Protein AF-A0A9D7KLQ2-F1 (afdb_monomer)

Sequence (145 aa):
MKTNSKYYTTTNGWVTIYLKAGEGTLLKIEPTVQAGGYLVENESVSYQVNVKSDLKLTSGKTLSITNGADMKFLNSSKLDVSSANLNIFTINSGPVKLDFISRNWTAGNGIVAGGANVSINNAIISNGSRFRMESGFVEYIKHNY

Secondary structure (DSSP, 8-state):
--TT------SS--------TT---PPP----TTT-EEE-S-EEE-S-EEE-S-EEEPTT-EEEE-TT-EEEE-TT-EEE-TTSEEEE--SSSPPEEEE-SS--TTTT-EEEETT-EEEE-SEEEES-SEEEESS----------

Radius of gyratio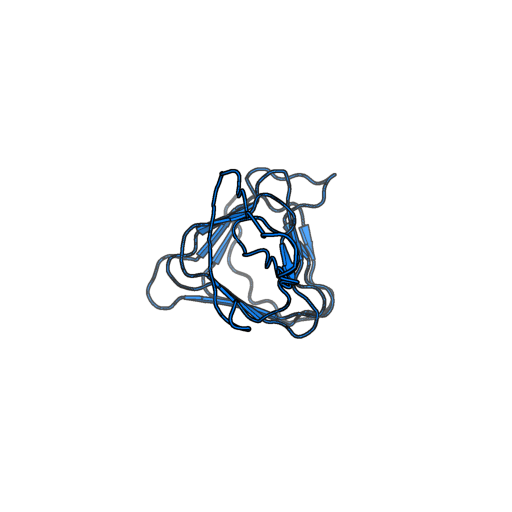n: 17.21 Å; Cα contacts (8 Å, |Δi|>4): 328; chains: 1; bounding box: 50×30×48 Å

Mean predicted aligned error: 10.8 Å

pLDDT: mean 77.72, std 18.39, range [34.12, 95.5]

Nearest PDB structures (foldseek):
  7d6c-assembly2_5  TM=1.412E-01  e=2.527E+00  Synechococcus elongatus PCC 7942 = FACHB-805

Foldseek 3Di:
DDPPDDDDDDLDDDDDDDDDPPDDDDDDDDDDQQAADEDAAAEEAQAEHEHAAAHAYDAAHEYEYEHHYAYEDPPLYADEQENYEYHYDYDPHAAHEAHPPAADLPSQHYYHYENYHYHHDRHHYYHGNDDDYPDDDDDDDDDDD

Solvent-accessible surface area (backbone atoms only — not comparable to full-atom values): 8447 Å² total; per-residue (Å²): 134,71,88,96,64,91,85,81,88,79,93,89,70,90,82,85,82,88,74,63,91,91,60,92,71,90,82,85,85,77,61,48,72,60,53,12,45,63,35,85,56,69,46,78,41,51,47,72,34,53,21,59,33,46,31,30,38,36,68,78,25,38,44,37,40,30,61,64,20,39,37,36,24,35,89,47,19,32,44,35,30,40,41,9,31,41,39,32,49,52,78,101,58,74,59,33,36,44,32,20,83,50,63,34,70,90,73,51,10,24,44,38,27,45,68,18,54,64,46,73,40,60,60,47,79,38,41,47,52,32,83,51,70,77,49,80,80,76,82,84,76,79,88,83,131

Structure (mmCIF, N/CA/C/O backbone):
data_AF-A0A9D7KLQ2-F1
#
_entry.id   AF-A0A9D7KLQ2-F1
#
loop_
_atom_site.group_PDB
_atom_site.id
_atom_site.type_symbol
_atom_site.label_atom_id
_atom_site.label_alt_id
_atom_site.label_comp_id
_atom_site.label_asym_id
_atom_site.label_entity_id
_atom_site.label_seq_id
_atom_site.pdbx_PDB_ins_code
_atom_site.Cartn_x
_atom_site.Cartn_y
_atom_site.Cartn_z
_atom_site.occupancy
_atom_site.B_iso_or_equiv
_atom_site.auth_seq_id
_atom_site.auth_comp_id
_atom_site.auth_asym_id
_atom_site.auth_atom_id
_atom_site.pdbx_PDB_model_num
ATOM 1 N N . MET A 1 1 ? -27.767 6.229 16.682 1.00 52.94 1 MET A N 1
ATOM 2 C CA . MET A 1 1 ? -26.775 6.483 15.605 1.00 52.94 1 MET A CA 1
ATOM 3 C C . MET A 1 1 ? -27.382 6.032 14.277 1.00 52.94 1 MET A C 1
ATOM 5 O O . MET A 1 1 ? -27.994 4.973 14.270 1.00 52.94 1 MET A O 1
ATOM 9 N N . LYS A 1 2 ? -27.312 6.816 13.189 1.00 46.81 2 LYS A N 1
ATOM 10 C CA . LYS A 1 2 ? -27.829 6.365 11.879 1.00 46.81 2 LYS A CA 1
ATOM 11 C C . LYS A 1 2 ? -26.803 5.418 11.248 1.00 46.81 2 LYS A C 1
ATOM 13 O O . LYS A 1 2 ? -25.614 5.728 11.241 1.00 46.81 2 LYS A O 1
ATOM 18 N N . THR A 1 3 ? -27.253 4.275 10.740 1.00 46.44 3 THR A N 1
ATOM 19 C CA . THR A 1 3 ? -26.446 3.387 9.893 1.00 46.44 3 THR A CA 1
ATOM 20 C C . THR A 1 3 ? -25.958 4.149 8.654 1.00 46.44 3 THR A C 1
ATOM 22 O O . THR A 1 3 ? -26.695 4.978 8.124 1.00 46.44 3 THR A O 1
ATOM 25 N N . ASN A 1 4 ? -24.728 3.872 8.205 1.00 48.25 4 ASN A N 1
ATOM 26 C CA . ASN A 1 4 ? -24.046 4.501 7.055 1.00 48.25 4 ASN A CA 1
ATOM 27 C C . ASN A 1 4 ? -23.571 5.957 7.233 1.00 48.25 4 ASN A C 1
ATOM 29 O O . ASN A 1 4 ? -23.344 6.655 6.248 1.00 48.25 4 ASN A O 1
ATOM 33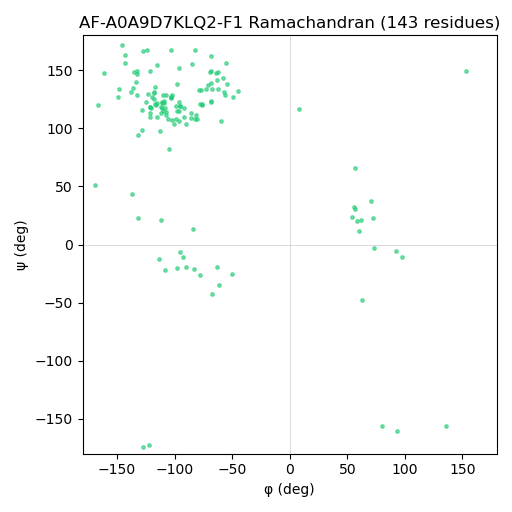 N N . SER A 1 5 ? -23.368 6.417 8.468 1.00 50.16 5 SER A N 1
ATOM 34 C CA . SER A 1 5 ? -22.782 7.737 8.737 1.00 50.16 5 SER A CA 1
ATOM 35 C C . SER A 1 5 ? -21.345 7.606 9.256 1.00 50.16 5 SER A C 1
ATOM 37 O O . SER A 1 5 ? -21.090 6.872 10.210 1.00 50.16 5 SER A O 1
ATOM 39 N N . LYS A 1 6 ? -20.398 8.333 8.648 1.00 51.25 6 LYS A N 1
ATOM 40 C CA . LYS A 1 6 ? -19.005 8.425 9.117 1.00 51.25 6 LYS A CA 1
ATOM 41 C C . LYS A 1 6 ? -18.923 9.450 10.248 1.00 51.25 6 LYS A C 1
ATOM 43 O O . LYS A 1 6 ? -19.101 10.639 10.011 1.00 51.25 6 LYS A O 1
ATOM 48 N N . TYR A 1 7 ? -18.667 8.994 11.473 1.00 54.22 7 TYR A N 1
ATOM 49 C CA . TYR A 1 7 ? -18.713 9.862 12.658 1.00 54.22 7 TYR A CA 1
ATOM 50 C C . TYR A 1 7 ? -17.352 10.391 13.108 1.00 54.22 7 TYR A C 1
ATOM 52 O O . TYR A 1 7 ? -17.306 11.381 13.834 1.00 54.22 7 TYR A O 1
ATOM 60 N N . TYR A 1 8 ? -16.250 9.746 12.716 1.00 57.84 8 TYR A N 1
ATOM 61 C CA . TYR A 1 8 ? -14.943 10.101 13.255 1.00 57.84 8 TYR A CA 1
ATOM 62 C C . TYR A 1 8 ? -13.775 9.590 12.395 1.00 57.84 8 TYR A C 1
ATOM 64 O O . TYR A 1 8 ? -13.865 8.524 11.790 1.00 57.84 8 TYR A O 1
ATOM 72 N N . THR A 1 9 ? -12.669 10.342 12.366 1.00 55.03 9 THR A N 1
ATOM 73 C CA . THR A 1 9 ? -11.385 9.932 11.766 1.00 55.03 9 THR A CA 1
ATOM 74 C C . THR A 1 9 ? -10.254 10.372 12.704 1.00 55.03 9 THR A C 1
ATOM 76 O O . THR A 1 9 ? -10.249 11.526 13.125 1.00 55.03 9 THR A O 1
ATOM 79 N N . THR A 1 10 ? -9.300 9.493 13.034 1.00 55.69 10 THR A N 1
ATOM 80 C CA . THR A 1 10 ? -8.087 9.845 13.805 1.00 55.69 10 THR A CA 1
ATOM 81 C C . THR A 1 10 ? -6.842 9.271 13.159 1.00 55.69 10 THR A C 1
ATOM 83 O O . THR A 1 10 ? -6.875 8.189 12.580 1.00 55.69 10 THR A O 1
ATOM 86 N N . THR A 1 11 ? -5.739 10.003 13.275 1.00 47.91 11 THR A N 1
ATOM 87 C CA . THR A 1 11 ? -4.434 9.648 12.715 1.00 47.91 11 THR A CA 1
ATOM 88 C C . THR A 1 11 ? -3.410 9.230 13.772 1.00 47.91 11 THR A C 1
ATOM 90 O O . THR A 1 11 ? -2.468 8.525 13.410 1.00 47.91 11 THR A O 1
ATOM 93 N N . ASN A 1 12 ? -3.586 9.629 15.045 1.00 47.00 12 ASN A N 1
ATOM 94 C CA . ASN A 1 12 ? -2.711 9.329 16.199 1.00 47.00 12 ASN A CA 1
ATOM 95 C C . ASN A 1 12 ? -3.372 9.739 17.547 1.00 47.00 12 ASN A C 1
ATOM 97 O O . ASN A 1 12 ? -2.787 10.475 18.339 1.00 47.00 12 ASN A O 1
ATOM 101 N N . GLY A 1 13 ? -4.609 9.317 17.816 1.00 51.97 13 GLY A N 1
ATOM 102 C CA . GLY A 1 13 ? -5.332 9.725 19.029 1.00 51.97 13 GLY A CA 1
ATOM 103 C C . GLY A 1 13 ? -6.200 8.624 19.625 1.00 51.97 13 GLY A C 1
ATOM 104 O O . GLY A 1 13 ? -6.623 7.710 18.920 1.00 51.97 13 GLY A O 1
ATOM 105 N N . TRP A 1 14 ? -6.476 8.737 20.924 1.00 51.66 14 TRP A N 1
ATOM 106 C CA . TRP A 1 14 ? -7.438 7.885 21.616 1.00 51.66 14 TRP A CA 1
ATOM 107 C C . TRP A 1 14 ? -8.858 8.338 21.294 1.00 51.66 14 TRP A C 1
ATOM 109 O O . TRP A 1 14 ? -9.174 9.527 21.349 1.00 51.66 14 TRP A O 1
ATOM 119 N N . VAL A 1 15 ? -9.711 7.376 20.959 1.00 61.47 15 VAL A N 1
ATOM 120 C CA . VAL A 1 15 ? -11.133 7.599 20.711 1.00 61.47 15 VAL A CA 1
ATOM 121 C C . VAL A 1 15 ? -11.906 7.056 21.892 1.00 61.47 15 VAL A C 1
ATOM 123 O O . VAL A 1 15 ? -12.012 5.844 22.060 1.00 61.47 15 VAL A O 1
ATOM 126 N N . THR A 1 16 ? -12.454 7.954 22.704 1.00 61.31 16 THR A N 1
ATOM 127 C CA . THR A 1 16 ? -13.366 7.579 23.784 1.00 61.31 16 THR A CA 1
ATOM 128 C C . THR A 1 16 ? -14.794 7.745 23.286 1.00 61.31 16 THR A C 1
ATOM 130 O O . THR A 1 16 ? -15.279 8.865 23.134 1.00 61.31 16 THR A O 1
ATOM 133 N N . ILE A 1 17 ? -15.470 6.629 23.013 1.00 64.56 17 ILE A N 1
ATOM 134 C CA . ILE A 1 17 ? -16.893 6.614 22.654 1.00 64.56 17 ILE A CA 1
ATOM 135 C C . ILE A 1 17 ? -17.677 6.282 23.916 1.00 64.56 17 ILE A C 1
ATOM 137 O O . ILE A 1 17 ? -17.555 5.187 24.460 1.00 64.56 17 ILE A O 1
ATOM 141 N N . TYR A 1 18 ? -18.477 7.235 24.383 1.00 65.44 18 TYR A N 1
ATOM 142 C CA . TYR A 1 18 ? -19.384 7.021 25.503 1.00 65.44 18 TYR A CA 1
ATOM 143 C C . TYR A 1 18 ? -20.753 6.572 24.985 1.00 65.44 18 TYR A C 1
ATOM 145 O O . TYR A 1 18 ? -21.425 7.320 24.275 1.00 65.44 18 TYR A O 1
ATOM 153 N N . LEU A 1 19 ? -21.163 5.356 25.354 1.00 65.62 19 LEU A N 1
ATOM 154 C CA . LEU A 1 19 ? -22.500 4.820 25.097 1.00 65.62 19 LEU A CA 1
ATOM 155 C C . LEU A 1 19 ? -23.250 4.736 26.430 1.00 65.62 19 LEU A C 1
ATOM 157 O O . LEU A 1 19 ? -22.771 4.107 27.374 1.00 65.62 19 LEU A O 1
ATOM 161 N N . LYS A 1 20 ? -24.415 5.384 26.526 1.00 65.00 20 LYS A N 1
ATOM 162 C CA . LYS A 1 20 ? -25.274 5.294 27.715 1.00 65.00 20 LYS A CA 1
ATOM 163 C C . LYS A 1 20 ? -25.867 3.887 27.833 1.00 65.00 20 LYS A C 1
ATOM 165 O O . LYS A 1 20 ? -26.142 3.232 26.827 1.00 65.00 20 LYS A O 1
ATOM 170 N N . ALA A 1 21 ? -26.106 3.435 29.063 1.00 59.03 21 ALA A N 1
ATOM 171 C CA . ALA A 1 21 ? -26.816 2.183 29.309 1.00 59.03 21 ALA A CA 1
ATOM 172 C C . ALA A 1 21 ? -28.211 2.216 28.648 1.00 59.03 21 ALA A C 1
ATOM 174 O O . ALA A 1 21 ? -28.942 3.192 28.804 1.00 59.03 21 ALA A O 1
ATOM 175 N N . GLY A 1 22 ? -28.564 1.160 27.908 1.00 65.62 22 GLY A N 1
ATOM 176 C CA . GLY A 1 22 ? -29.851 1.028 27.208 1.00 65.62 22 GLY A CA 1
ATOM 177 C C . GLY A 1 22 ? -29.839 1.402 25.720 1.00 65.62 22 GLY A C 1
ATOM 178 O O . GLY A 1 22 ? -30.785 1.067 25.013 1.00 65.62 22 GLY A O 1
ATOM 179 N N . GLU A 1 23 ? -28.764 2.011 25.207 1.00 60.28 23 GLU A N 1
ATOM 180 C CA . GLU A 1 23 ? -28.629 2.348 23.784 1.00 60.28 23 GLU A CA 1
ATOM 181 C C . GLU A 1 23 ? -27.655 1.391 23.084 1.00 60.28 23 GLU A C 1
ATOM 183 O O . GLU A 1 23 ? -26.474 1.688 22.892 1.00 60.28 23 GLU A O 1
ATOM 188 N N . GLY A 1 24 ? -28.145 0.212 22.691 1.00 56.88 24 GLY A N 1
ATOM 189 C CA . GLY A 1 24 ? -27.381 -0.717 21.857 1.00 56.88 24 GLY A CA 1
ATOM 190 C C . GLY A 1 24 ? -27.022 -0.063 20.522 1.00 56.88 24 GLY A C 1
ATOM 191 O O . GLY A 1 24 ? -27.881 0.116 19.663 1.00 56.88 24 GLY A O 1
ATOM 192 N N . THR A 1 25 ? -25.757 0.313 20.344 1.00 62.00 25 THR A N 1
ATOM 193 C CA . THR A 1 25 ? -25.254 0.899 19.099 1.00 62.00 25 THR A CA 1
ATOM 194 C C . THR A 1 25 ? -24.160 0.012 18.524 1.00 62.00 25 THR A C 1
ATOM 196 O O . THR A 1 25 ? -23.189 -0.310 19.204 1.00 62.00 25 THR A O 1
ATOM 199 N N . LEU A 1 26 ? -24.309 -0.369 17.253 1.00 63.34 26 LEU A N 1
ATOM 200 C CA . LEU A 1 26 ? -23.274 -1.074 16.503 1.00 63.34 26 LEU A CA 1
ATOM 201 C C . LEU A 1 26 ? -22.176 -0.086 16.093 1.00 63.34 26 LEU A C 1
ATOM 203 O O . LEU A 1 26 ? -22.437 0.879 15.373 1.00 63.34 26 LEU A O 1
ATOM 207 N N . LEU A 1 27 ? -20.949 -0.344 16.545 1.00 65.19 27 LEU A N 1
ATOM 208 C CA . LEU A 1 27 ? -19.755 0.391 16.139 1.00 65.19 27 LEU A CA 1
ATOM 209 C C . LEU A 1 27 ? -19.062 -0.365 15.001 1.00 65.19 27 LEU A C 1
ATOM 211 O O . LEU A 1 27 ? -18.625 -1.499 15.188 1.00 65.19 27 LEU A O 1
ATOM 215 N N . LYS A 1 28 ? -18.939 0.269 13.831 1.00 64.81 28 LYS A N 1
ATOM 216 C CA . LYS A 1 28 ? -18.117 -0.230 12.721 1.00 64.81 28 LYS A CA 1
ATOM 217 C C . LYS A 1 28 ? -16.822 0.578 12.671 1.00 64.81 28 LYS A C 1
ATOM 219 O O . LYS A 1 28 ? -16.870 1.805 12.626 1.00 64.81 28 LYS A O 1
ATOM 224 N N . ILE A 1 29 ? -15.683 -0.108 12.695 1.00 64.06 29 ILE A N 1
ATO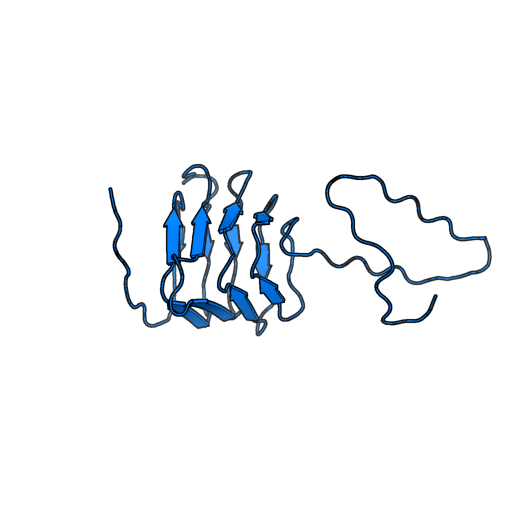M 225 C CA . ILE A 1 29 ? -14.356 0.489 12.511 1.00 64.06 29 ILE A CA 1
ATOM 226 C C . ILE A 1 29 ? -13.830 -0.007 11.170 1.00 64.06 29 ILE A C 1
ATOM 228 O O . ILE A 1 29 ? -13.713 -1.214 10.963 1.00 64.06 29 ILE A O 1
ATOM 232 N N . GLU A 1 30 ? -13.527 0.922 10.270 1.00 58.53 30 GLU A N 1
ATOM 233 C CA . GLU A 1 30 ? -12.984 0.618 8.948 1.00 58.53 30 GLU A CA 1
ATOM 234 C C . GLU A 1 30 ? -11.538 1.114 8.884 1.00 58.53 30 GLU A C 1
ATOM 236 O O . GLU A 1 30 ? -11.304 2.325 8.975 1.00 58.53 30 GLU A O 1
ATOM 241 N N . PRO A 1 31 ? -10.547 0.212 8.789 1.00 56.19 31 PRO A N 1
ATOM 242 C CA . PRO A 1 31 ? -9.184 0.629 8.518 1.00 56.19 31 PRO A CA 1
ATOM 243 C C . PRO A 1 31 ? -9.133 1.306 7.145 1.00 56.19 31 PRO A C 1
ATOM 245 O O . PRO A 1 31 ? -9.698 0.813 6.174 1.00 56.19 31 PRO A O 1
ATOM 248 N N . THR A 1 32 ? -8.455 2.448 7.085 1.00 65.88 32 THR A N 1
ATOM 249 C CA . THR A 1 32 ? -8.117 3.120 5.824 1.00 65.88 32 THR A CA 1
ATOM 250 C C . THR A 1 32 ? -6.649 2.873 5.513 1.00 65.88 32 THR A C 1
ATOM 252 O O . THR A 1 32 ? -5.869 2.485 6.392 1.00 65.88 32 THR A O 1
ATOM 255 N N . VAL A 1 33 ? -6.236 3.180 4.284 1.00 68.75 33 VAL A N 1
ATOM 256 C CA . VAL A 1 33 ? -4.850 3.016 3.815 1.00 68.75 33 VAL A CA 1
ATOM 257 C C . VAL A 1 33 ? -3.797 3.632 4.766 1.00 68.75 33 VAL A C 1
ATOM 259 O O . VAL A 1 33 ? -2.677 3.135 4.842 1.00 68.75 33 VAL A O 1
ATOM 262 N N . GLN A 1 34 ? -4.148 4.642 5.578 1.00 67.44 34 GLN A N 1
ATOM 263 C CA . GLN A 1 34 ? -3.254 5.280 6.564 1.00 67.44 34 GLN A CA 1
ATOM 264 C C . GLN A 1 34 ? -2.750 4.382 7.705 1.00 67.44 34 GLN A C 1
ATOM 266 O O . GLN A 1 34 ? -1.766 4.732 8.358 1.00 67.44 34 GLN A O 1
ATOM 271 N N . ALA A 1 35 ? -3.400 3.256 7.992 1.00 69.81 35 ALA A N 1
ATOM 272 C CA . ALA A 1 35 ? -2.970 2.357 9.066 1.00 69.81 35 ALA A CA 1
ATOM 273 C C . ALA A 1 35 ? -2.476 0.991 8.558 1.00 69.81 35 ALA A C 1
ATOM 275 O O . ALA A 1 35 ? -1.837 0.263 9.322 1.00 69.81 35 ALA A O 1
ATOM 276 N N . GLY A 1 36 ? -2.715 0.662 7.284 1.00 77.75 36 GLY A N 1
ATOM 277 C CA . GLY A 1 36 ? -2.683 -0.719 6.791 1.00 77.75 36 GLY A CA 1
ATOM 278 C C . GLY A 1 36 ? -3.988 -1.456 7.121 1.00 77.75 36 GLY A C 1
ATOM 279 O O . GLY A 1 36 ? -5.022 -0.827 7.334 1.00 77.75 36 GLY A O 1
ATOM 280 N N . GLY A 1 37 ? -3.947 -2.785 7.184 1.00 85.31 37 GLY A N 1
ATOM 281 C CA . GLY A 1 37 ? -5.110 -3.644 7.412 1.00 85.31 37 GLY A CA 1
ATOM 282 C C . GLY A 1 37 ? -5.759 -4.134 6.118 1.00 85.31 37 GLY A C 1
ATOM 283 O O . GLY A 1 37 ? -5.127 -4.149 5.065 1.00 85.31 37 GLY A O 1
ATOM 284 N N . TYR A 1 38 ? -7.017 -4.573 6.203 1.00 86.25 38 TYR A N 1
ATOM 285 C CA . TYR A 1 38 ? -7.767 -5.072 5.049 1.00 86.25 38 TYR A CA 1
ATOM 286 C C . TYR A 1 38 ? -8.640 -3.979 4.437 1.00 86.25 38 TYR A C 1
ATOM 288 O O . TYR A 1 38 ? -9.546 -3.467 5.092 1.00 86.25 38 TYR A O 1
ATOM 296 N N . LEU A 1 39 ? -8.430 -3.703 3.154 1.00 87.56 39 LEU A N 1
ATOM 297 C CA . LEU A 1 39 ? -9.369 -2.968 2.323 1.00 87.56 39 LEU A CA 1
ATOM 298 C C . LEU A 1 39 ? -10.465 -3.930 1.870 1.00 87.56 39 LEU A C 1
ATOM 300 O O . LEU A 1 39 ? -10.241 -4.843 1.069 1.00 87.56 39 LEU A O 1
ATOM 304 N N . VAL A 1 40 ? -11.653 -3.756 2.438 1.00 84.81 40 VAL A N 1
ATOM 305 C CA . VAL A 1 40 ? -12.852 -4.552 2.119 1.00 84.81 40 VAL A CA 1
ATOM 306 C C . VAL A 1 40 ? -13.738 -3.879 1.066 1.00 84.81 40 VAL A C 1
ATOM 308 O O . VAL A 1 40 ? -14.685 -4.482 0.556 1.00 84.81 40 VAL A O 1
ATOM 311 N N . GLU A 1 41 ? -13.393 -2.653 0.683 1.00 86.94 41 GLU A N 1
ATOM 312 C CA . GLU A 1 41 ? -14.062 -1.855 -0.339 1.00 86.94 41 GLU A CA 1
ATOM 313 C C . GLU A 1 41 ? -13.049 -1.360 -1.375 1.00 86.94 41 GLU A C 1
ATOM 315 O O . GLU A 1 41 ? -11.838 -1.477 -1.188 1.00 86.94 41 GLU A O 1
ATOM 320 N N . ASN A 1 42 ? -13.556 -0.856 -2.500 1.00 90.19 42 ASN A N 1
ATOM 321 C CA . ASN A 1 42 ? -12.705 -0.191 -3.478 1.00 90.19 42 ASN A CA 1
ATOM 322 C C . ASN A 1 42 ? -12.249 1.148 -2.898 1.00 90.19 42 ASN A C 1
ATOM 324 O O . ASN A 1 42 ? -13.066 1.882 -2.346 1.00 90.19 42 ASN A O 1
ATOM 328 N N . GLU A 1 43 ? -10.977 1.487 -3.068 1.00 89.12 43 GLU A N 1
ATOM 329 C CA . GLU A 1 43 ? -10.414 2.719 -2.521 1.00 89.12 43 GLU A CA 1
ATOM 330 C C . GLU A 1 43 ? -9.537 3.424 -3.553 1.00 89.12 43 GLU A C 1
ATOM 332 O O . GLU A 1 43 ? -8.906 2.789 -4.401 1.00 89.12 43 GLU A O 1
ATOM 337 N N . SER A 1 44 ? -9.506 4.753 -3.467 1.00 91.75 44 SER A N 1
ATOM 338 C CA . SER A 1 44 ? -8.666 5.608 -4.297 1.00 91.75 44 SER A CA 1
ATOM 339 C C . SER A 1 44 ? -7.773 6.469 -3.414 1.00 91.75 44 SER A C 1
ATOM 341 O O . SER A 1 44 ? -8.258 7.154 -2.514 1.00 91.75 44 SER A O 1
ATOM 343 N N . VAL A 1 45 ? -6.473 6.469 -3.697 1.00 91.69 45 VAL A N 1
ATOM 344 C CA . VAL A 1 45 ? -5.462 7.249 -2.981 1.00 91.69 45 VAL A CA 1
ATOM 345 C C . VAL A 1 45 ? -4.853 8.262 -3.940 1.00 91.69 45 VAL A C 1
ATOM 347 O O . VAL A 1 45 ? -4.258 7.906 -4.954 1.00 91.69 45 VAL A O 1
ATOM 350 N N . SER A 1 46 ? -4.986 9.539 -3.593 1.00 90.94 46 SER A N 1
ATOM 351 C CA . SER A 1 46 ? -4.461 10.682 -4.355 1.00 90.94 46 SER A CA 1
ATOM 352 C C . SER A 1 46 ? -3.709 11.668 -3.451 1.00 90.94 46 SER A C 1
ATOM 354 O O . SER A 1 46 ? -3.636 12.862 -3.729 1.00 90.94 46 SER A O 1
ATOM 356 N N . TYR A 1 47 ? -3.233 11.183 -2.305 1.00 87.56 47 TYR A N 1
ATOM 357 C CA . TYR A 1 47 ? -2.579 11.965 -1.261 1.00 87.56 47 TYR A CA 1
ATOM 358 C C . TYR A 1 47 ? -1.450 11.155 -0.626 1.00 87.56 47 TYR A C 1
ATOM 360 O O . TYR A 1 47 ? -1.385 9.933 -0.765 1.00 87.56 47 TYR A O 1
ATOM 368 N N . GLN A 1 48 ? -0.555 11.836 0.086 1.00 90.00 48 GLN A N 1
ATOM 369 C CA . GLN A 1 48 ? 0.560 11.184 0.766 1.00 90.00 48 GLN A CA 1
ATOM 370 C C . GLN A 1 48 ? 0.070 10.312 1.925 1.00 90.00 48 GLN A C 1
ATOM 372 O O . GLN A 1 48 ? -0.735 10.757 2.749 1.00 90.00 48 GLN A O 1
ATOM 377 N N . VAL A 1 49 ? 0.579 9.082 2.022 1.00 90.38 49 VAL A N 1
ATOM 378 C CA . VAL A 1 49 ? 0.178 8.134 3.069 1.00 90.38 49 VAL A CA 1
ATOM 379 C C . VAL A 1 49 ? 1.374 7.420 3.677 1.00 90.38 49 VAL A C 1
ATOM 381 O O . VAL A 1 49 ? 2.223 6.896 2.968 1.00 90.38 49 VAL A O 1
ATOM 384 N N . ASN A 1 50 ? 1.397 7.320 5.005 1.00 92.81 50 ASN A N 1
ATOM 385 C CA . ASN A 1 50 ? 2.290 6.411 5.716 1.00 92.81 50 ASN A CA 1
ATOM 386 C C . ASN A 1 50 ? 1.517 5.143 6.084 1.00 92.81 50 ASN A C 1
ATOM 388 O O . ASN A 1 50 ? 0.673 5.178 6.972 1.00 92.81 50 ASN A O 1
ATOM 392 N N . VAL A 1 51 ? 1.814 4.034 5.421 1.00 93.25 51 VAL A N 1
ATOM 393 C CA . VAL A 1 51 ? 1.240 2.715 5.686 1.00 93.25 51 VAL A CA 1
ATOM 394 C C . VAL A 1 51 ? 2.014 2.084 6.848 1.00 93.25 51 VAL A C 1
ATOM 396 O O . VAL A 1 51 ? 3.190 1.745 6.722 1.00 93.25 51 VAL A O 1
ATOM 399 N N . LYS A 1 52 ? 1.382 1.999 8.025 1.00 89.94 52 LYS A N 1
ATOM 400 C CA . LYS A 1 52 ? 2.047 1.596 9.284 1.00 89.94 52 LYS A CA 1
ATOM 401 C C . LYS A 1 52 ? 2.169 0.076 9.472 1.00 89.94 52 LYS A C 1
ATOM 403 O O . LYS A 1 52 ? 3.005 -0.368 10.261 1.00 89.94 52 LYS A O 1
ATOM 408 N N . SER A 1 53 ? 1.335 -0.695 8.779 1.00 90.94 53 SER A N 1
ATOM 409 C CA . SER A 1 53 ? 1.270 -2.162 8.799 1.00 90.94 53 SER A CA 1
ATOM 410 C C . SER A 1 53 ? 0.881 -2.687 7.413 1.00 90.94 53 SER A C 1
ATOM 412 O O . SER A 1 53 ? 0.558 -1.883 6.545 1.00 90.94 53 SER A O 1
ATOM 414 N N . ASP A 1 54 ? 0.925 -4.002 7.181 1.00 93.56 54 ASP A N 1
ATOM 415 C CA . ASP A 1 54 ? 0.548 -4.589 5.886 1.00 93.56 54 ASP A CA 1
ATOM 416 C C . ASP A 1 54 ? -0.806 -4.065 5.396 1.00 93.56 54 ASP A C 1
ATOM 418 O O . ASP A 1 54 ? -1.804 -4.160 6.107 1.00 93.56 54 ASP A O 1
ATOM 422 N N . LEU A 1 55 ? -0.841 -3.550 4.170 1.00 94.62 55 LEU A N 1
ATOM 423 C CA . LEU A 1 55 ? -2.059 -3.163 3.477 1.00 94.62 55 LEU A CA 1
ATOM 424 C C . LEU A 1 55 ? -2.480 -4.307 2.563 1.00 94.62 55 LEU A C 1
ATOM 426 O O . LEU A 1 55 ? -1.769 -4.635 1.615 1.00 94.62 55 LEU A O 1
ATOM 430 N N . LYS A 1 56 ? -3.626 -4.912 2.851 1.00 94.50 56 LYS A N 1
ATOM 431 C CA . LYS A 1 56 ? -4.151 -6.070 2.132 1.00 94.50 56 LYS A CA 1
ATOM 432 C C . LYS A 1 56 ? -5.467 -5.723 1.469 1.00 94.50 56 LYS A C 1
ATOM 434 O O . LYS A 1 56 ? -6.330 -5.132 2.104 1.00 94.50 56 LYS A O 1
ATOM 439 N N . LEU A 1 57 ? -5.661 -6.118 0.222 1.00 93.69 57 LEU A N 1
ATOM 440 C CA . LEU A 1 57 ? -6.942 -5.966 -0.457 1.00 93.69 57 LEU A CA 1
ATOM 441 C C . LEU A 1 57 ? -7.717 -7.274 -0.381 1.00 93.69 57 LEU A C 1
ATOM 443 O O . LEU A 1 57 ? -7.171 -8.358 -0.575 1.00 93.69 57 LEU A O 1
ATOM 447 N N . THR A 1 58 ? -9.015 -7.164 -0.126 1.00 92.19 58 THR A N 1
ATOM 448 C CA . THR A 1 58 ? -9.928 -8.301 -0.244 1.00 92.19 58 THR A CA 1
ATOM 449 C C . THR A 1 58 ? -10.091 -8.682 -1.714 1.00 92.19 58 THR A C 1
ATOM 451 O O . THR A 1 58 ? -10.042 -7.825 -2.598 1.00 92.19 58 THR A O 1
ATOM 454 N N . SER A 1 59 ? -10.311 -9.969 -1.982 1.00 93.06 59 SER A N 1
ATOM 455 C CA . SER A 1 59 ? -10.452 -10.472 -3.347 1.00 93.06 59 SER A CA 1
ATOM 456 C C . SER A 1 59 ? -11.533 -9.718 -4.138 1.00 93.06 59 SER A C 1
ATOM 458 O O . SER A 1 59 ? -12.594 -9.376 -3.609 1.00 93.06 59 SER A O 1
ATOM 460 N N . GLY A 1 60 ? -11.234 -9.418 -5.403 1.00 91.06 60 GLY A N 1
ATOM 461 C CA . GLY A 1 60 ? -12.093 -8.651 -6.307 1.00 91.06 60 GLY A CA 1
ATOM 462 C C . GLY A 1 60 ? -12.176 -7.145 -6.027 1.00 91.06 60 GLY A C 1
ATOM 463 O O . GLY A 1 60 ? -12.837 -6.440 -6.789 1.00 91.06 60 GLY A O 1
ATOM 464 N N . LYS A 1 61 ? -11.531 -6.627 -4.972 1.00 94.38 61 LYS A N 1
ATOM 465 C CA . LYS A 1 61 ? -11.498 -5.183 -4.683 1.00 94.38 61 LYS A CA 1
ATOM 466 C C . LYS A 1 61 ? -10.390 -4.477 -5.442 1.00 94.38 61 LYS A C 1
ATOM 468 O O . LYS A 1 61 ? -9.394 -5.088 -5.816 1.00 94.38 61 LYS A O 1
ATOM 473 N N . THR A 1 62 ? -10.572 -3.180 -5.653 1.00 94.75 62 THR A N 1
ATOM 474 C CA . THR A 1 62 ? -9.641 -2.345 -6.410 1.00 94.75 62 THR A CA 1
ATOM 475 C C . THR A 1 62 ? -9.050 -1.252 -5.534 1.00 94.75 62 THR A C 1
ATOM 477 O O . THR A 1 62 ? -9.795 -0.443 -4.984 1.00 94.75 62 THR A O 1
ATOM 480 N N . LEU A 1 63 ? -7.719 -1.183 -5.472 1.00 95.00 63 LEU A N 1
ATOM 481 C CA . LEU A 1 63 ? -6.995 -0.000 -5.010 1.00 95.00 63 LEU A CA 1
ATOM 482 C C . LEU A 1 63 ? -6.526 0.794 -6.228 1.00 95.00 63 LEU A C 1
ATOM 484 O O . LEU A 1 63 ? -5.746 0.292 -7.039 1.00 95.00 63 LEU A O 1
ATOM 488 N N . SER A 1 64 ? -6.997 2.032 -6.341 1.00 94.69 64 SER A N 1
ATOM 489 C CA . SER A 1 64 ? -6.533 2.986 -7.346 1.00 94.69 64 SER A CA 1
ATOM 490 C C . SER A 1 64 ? -5.573 3.984 -6.709 1.00 94.69 64 SER A C 1
ATOM 492 O O . SER A 1 64 ? -5.895 4.588 -5.691 1.00 94.69 64 SER A O 1
ATOM 494 N N . ILE A 1 65 ? -4.397 4.181 -7.294 1.00 93.56 65 ILE A N 1
ATOM 495 C CA . ILE A 1 65 ? -3.395 5.136 -6.817 1.00 93.56 65 ILE A CA 1
ATOM 496 C C . ILE A 1 65 ? -3.124 6.127 -7.947 1.00 93.56 65 ILE A C 1
ATOM 498 O O . ILE A 1 65 ? -2.704 5.742 -9.037 1.00 93.56 65 ILE A O 1
ATOM 502 N N . THR A 1 66 ? -3.407 7.403 -7.703 1.00 91.81 66 THR A N 1
ATOM 503 C CA . THR A 1 66 ? -3.417 8.448 -8.737 1.00 91.81 66 THR A CA 1
ATOM 504 C C . THR A 1 66 ? -2.541 9.640 -8.346 1.00 91.81 66 THR A C 1
ATOM 506 O O . THR A 1 66 ? -1.861 9.621 -7.319 1.00 91.81 66 THR A O 1
ATOM 509 N N . ASN A 1 67 ? -2.563 10.700 -9.162 1.00 88.31 67 ASN A N 1
ATOM 510 C CA . ASN A 1 67 ? -1.789 11.928 -8.961 1.00 88.31 67 ASN A CA 1
ATOM 511 C C . ASN A 1 67 ? -1.858 12.417 -7.501 1.00 88.31 67 ASN A C 1
ATOM 513 O O . ASN A 1 67 ? -2.943 12.522 -6.932 1.00 88.31 67 ASN A O 1
ATOM 517 N N . GLY A 1 68 ? -0.697 12.739 -6.921 1.00 79.00 68 GLY A N 1
ATOM 518 C CA . GLY A 1 68 ? -0.573 13.226 -5.541 1.00 79.00 68 GLY A CA 1
ATOM 519 C C . GLY A 1 68 ? -0.316 12.140 -4.490 1.00 79.00 68 GLY A C 1
ATOM 520 O O . GLY A 1 68 ? -0.058 12.471 -3.331 1.00 79.00 68 GLY A O 1
ATOM 521 N N . ALA A 1 69 ? -0.341 10.860 -4.872 1.00 85.88 69 ALA A N 1
ATOM 522 C CA . ALA A 1 69 ? -0.025 9.768 -3.963 1.00 85.88 69 ALA A CA 1
ATOM 523 C C . ALA A 1 69 ? 1.484 9.477 -3.882 1.00 85.88 69 ALA A C 1
ATOM 525 O O . ALA A 1 69 ? 2.087 8.957 -4.820 1.00 85.88 69 ALA A O 1
ATOM 526 N N . ASP A 1 70 ? 2.058 9.747 -2.708 1.00 89.69 70 ASP A N 1
ATOM 527 C CA . ASP A 1 70 ? 3.331 9.175 -2.260 1.00 89.69 70 ASP A CA 1
ATOM 528 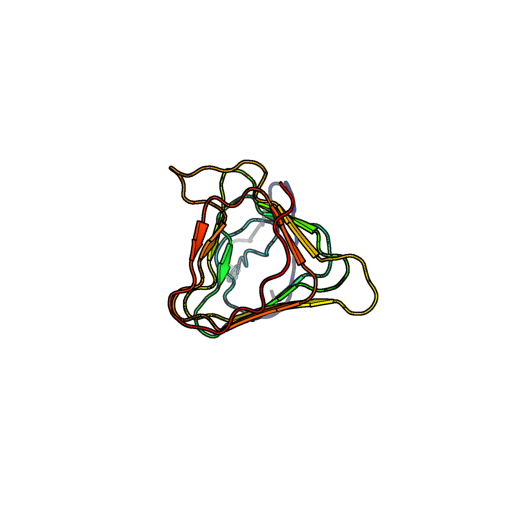C C . ASP A 1 70 ? 3.047 8.301 -1.035 1.00 89.69 70 ASP A C 1
ATOM 530 O O . ASP A 1 70 ? 2.710 8.808 0.040 1.00 89.69 70 ASP A O 1
ATOM 534 N N . MET A 1 71 ? 3.158 6.985 -1.188 1.00 94.06 71 MET A N 1
ATOM 535 C CA . MET A 1 71 ? 2.915 6.032 -0.112 1.00 94.06 71 MET A CA 1
ATOM 536 C C . MET A 1 71 ? 4.231 5.497 0.446 1.00 94.06 71 MET A C 1
ATOM 538 O O . MET A 1 71 ? 5.069 4.968 -0.285 1.00 94.06 71 MET A O 1
ATOM 542 N N . LYS A 1 72 ? 4.388 5.600 1.764 1.00 95.50 72 LYS A N 1
ATOM 543 C CA . LYS A 1 72 ? 5.531 5.100 2.527 1.00 95.50 72 LYS A CA 1
ATOM 544 C C . LYS A 1 72 ? 5.114 3.910 3.375 1.00 95.50 72 LYS A C 1
ATOM 546 O O . LYS A 1 72 ? 4.324 4.066 4.301 1.00 95.50 72 LYS A O 1
ATOM 551 N N . PHE A 1 73 ? 5.663 2.740 3.090 1.00 95.50 73 PHE A N 1
ATOM 552 C CA . PHE A 1 73 ? 5.417 1.506 3.827 1.00 95.50 73 PHE A CA 1
ATOM 553 C C . PHE A 1 73 ? 6.444 1.380 4.949 1.00 95.50 73 PHE A C 1
ATOM 555 O O . PHE A 1 73 ? 7.619 1.088 4.731 1.00 95.50 73 PHE A O 1
ATOM 562 N N . LEU A 1 74 ? 5.993 1.656 6.170 1.00 94.12 74 LEU A N 1
ATOM 563 C CA . LEU A 1 74 ? 6.813 1.610 7.376 1.00 94.12 74 LEU A CA 1
ATOM 564 C C . LEU A 1 74 ? 6.925 0.172 7.892 1.00 94.12 74 LEU A C 1
ATOM 566 O O . LEU A 1 74 ? 6.166 -0.706 7.485 1.00 94.12 74 LEU A O 1
ATOM 570 N N . ASN A 1 75 ? 7.844 -0.069 8.829 1.00 92.94 75 ASN A N 1
ATOM 571 C CA . ASN A 1 75 ? 7.935 -1.328 9.582 1.00 92.94 75 ASN A CA 1
ATOM 572 C C . ASN A 1 75 ? 8.054 -2.592 8.709 1.00 92.94 75 ASN A C 1
ATOM 574 O O . ASN A 1 75 ? 7.575 -3.654 9.090 1.00 92.94 75 ASN A O 1
ATOM 578 N N . SER A 1 76 ? 8.695 -2.490 7.537 1.00 92.81 76 SER A N 1
ATOM 579 C CA . SER A 1 76 ? 8.778 -3.591 6.561 1.00 92.81 76 SER A CA 1
ATOM 580 C C . SER A 1 76 ? 7.405 -4.123 6.105 1.00 92.81 76 SER A C 1
ATOM 582 O O . SER A 1 76 ? 7.278 -5.306 5.789 1.00 92.81 76 SER A O 1
ATOM 584 N N . SER A 1 77 ? 6.383 -3.263 6.075 1.00 94.06 77 SER A N 1
ATOM 585 C CA . SER A 1 77 ? 5.031 -3.626 5.636 1.00 94.06 77 SER A CA 1
ATOM 586 C C . SER A 1 77 ? 4.946 -3.929 4.138 1.00 94.06 77 SER A C 1
ATOM 588 O O . SER A 1 77 ? 5.830 -3.590 3.346 1.00 94.06 77 SER A O 1
ATOM 590 N N . LYS A 1 78 ? 3.870 -4.613 3.754 1.00 93.69 78 LYS A N 1
ATOM 591 C CA . LYS A 1 78 ? 3.587 -5.066 2.387 1.00 93.69 78 LYS A CA 1
ATOM 592 C C . LYS A 1 78 ? 2.353 -4.382 1.814 1.00 93.69 78 LYS A C 1
ATOM 594 O O . LYS A 1 78 ? 1.440 -4.020 2.551 1.00 93.69 78 LYS A O 1
ATOM 599 N N . LEU A 1 79 ? 2.311 -4.294 0.489 1.00 95.12 79 LEU A N 1
ATOM 600 C CA . LEU A 1 79 ? 1.080 -4.125 -0.275 1.00 95.12 79 LEU A CA 1
ATOM 601 C C . LEU A 1 79 ? 0.685 -5.494 -0.838 1.00 95.12 79 LEU A C 1
ATOM 603 O O . LEU A 1 79 ? 1.308 -5.977 -1.781 1.00 95.12 79 LEU A O 1
ATOM 607 N N . ASP A 1 80 ? -0.316 -6.133 -0.247 1.00 94.44 80 ASP A N 1
ATOM 608 C CA . ASP A 1 80 ? -0.835 -7.428 -0.685 1.00 94.44 80 ASP A CA 1
ATOM 609 C C . ASP A 1 80 ? -2.137 -7.235 -1.462 1.00 94.44 80 ASP A C 1
ATOM 611 O O . ASP A 1 80 ? -3.181 -6.903 -0.905 1.00 94.44 80 ASP A O 1
ATOM 615 N N . VAL A 1 81 ? -2.062 -7.427 -2.771 1.00 94.12 81 VAL A N 1
ATOM 616 C CA . VAL A 1 81 ? -3.183 -7.307 -3.708 1.00 94.12 81 VAL A CA 1
ATOM 617 C C . VAL A 1 81 ? -3.561 -8.667 -4.288 1.00 94.12 81 VAL A C 1
ATOM 619 O O . VAL A 1 81 ? -4.156 -8.734 -5.359 1.00 94.12 81 VAL A O 1
ATOM 622 N N . SER A 1 82 ? -3.203 -9.763 -3.615 1.00 91.12 82 SER A N 1
ATOM 623 C CA . SER A 1 82 ? -3.473 -11.116 -4.104 1.00 91.12 82 SER A CA 1
ATOM 624 C C . SER A 1 82 ? -4.969 -11.331 -4.371 1.00 91.12 82 SER A C 1
ATOM 626 O O . SER A 1 82 ? -5.811 -11.072 -3.514 1.00 91.12 82 SER A O 1
ATOM 628 N N . SER A 1 83 ? -5.308 -11.816 -5.570 1.00 92.06 83 SER A N 1
ATOM 629 C CA . SER A 1 83 ? -6.690 -11.987 -6.058 1.00 92.06 83 SER A CA 1
ATOM 630 C C . SER A 1 83 ? -7.535 -10.701 -6.086 1.00 92.06 83 SER A C 1
ATOM 632 O O . SER A 1 83 ? -8.768 -10.772 -6.095 1.00 92.06 83 SER A O 1
ATOM 634 N N . ALA A 1 84 ? -6.891 -9.533 -6.076 1.00 93.88 84 ALA A N 1
ATOM 635 C CA . ALA A 1 84 ? -7.503 -8.209 -6.117 1.00 93.88 84 ALA A CA 1
ATOM 636 C C . ALA A 1 84 ? -6.987 -7.407 -7.329 1.00 93.88 84 ALA A C 1
ATOM 638 O O . ALA A 1 84 ? -6.289 -7.941 -8.194 1.00 93.88 84 ALA A O 1
ATOM 639 N N . ASN A 1 85 ? -7.346 -6.126 -7.409 1.00 94.06 85 ASN A N 1
ATOM 640 C CA . ASN A 1 85 ? -6.929 -5.238 -8.488 1.00 94.06 85 ASN A CA 1
ATOM 641 C C . ASN A 1 85 ? -6.099 -4.067 -7.943 1.00 94.06 85 ASN A C 1
ATOM 643 O O . ASN A 1 85 ? -6.512 -3.376 -7.009 1.00 94.06 85 ASN A O 1
ATOM 647 N N . LEU A 1 86 ? -4.954 -3.808 -8.569 1.00 94.31 86 LEU A N 1
ATOM 648 C CA . LEU A 1 86 ? -4.132 -2.626 -8.327 1.00 94.31 86 LEU A CA 1
ATOM 649 C C . LEU A 1 86 ? -4.077 -1.801 -9.606 1.00 94.31 86 LEU A C 1
ATOM 651 O O . LEU A 1 86 ? -3.606 -2.291 -10.630 1.00 94.31 86 LEU A O 1
ATOM 655 N N . ASN A 1 87 ? -4.526 -0.552 -9.538 1.00 93.94 87 ASN A N 1
ATOM 656 C CA . ASN A 1 87 ? -4.432 0.381 -10.650 1.00 93.94 87 ASN A CA 1
ATOM 657 C C . ASN A 1 87 ? -3.630 1.612 -10.231 1.00 93.94 87 ASN A C 1
ATOM 659 O O . ASN A 1 87 ? -4.106 2.422 -9.441 1.00 93.94 87 ASN A O 1
ATOM 663 N N . ILE A 1 88 ? -2.422 1.765 -10.759 1.00 92.62 88 ILE A N 1
ATOM 664 C CA . ILE A 1 88 ? -1.617 2.971 -10.593 1.00 92.62 88 ILE A CA 1
ATOM 665 C C . ILE A 1 88 ? -1.600 3.682 -11.928 1.00 92.62 88 ILE A C 1
ATOM 667 O O . ILE A 1 88 ? -1.116 3.131 -12.913 1.00 92.62 88 ILE A O 1
ATOM 671 N N . PHE A 1 89 ? -2.147 4.889 -11.969 1.00 88.44 89 PHE A N 1
ATOM 672 C CA . PHE A 1 89 ? 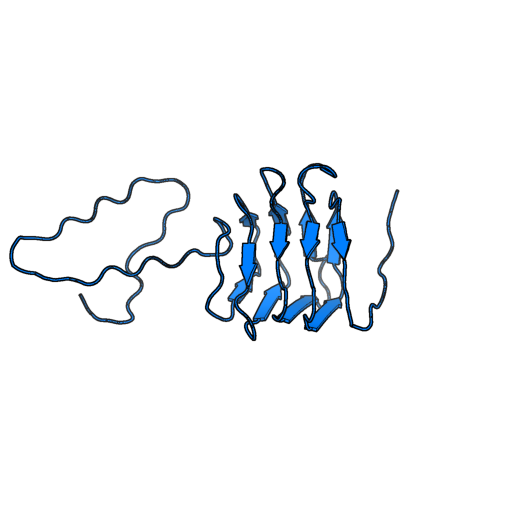-2.247 5.630 -13.213 1.00 88.44 89 PHE A CA 1
ATOM 673 C C . PHE A 1 89 ? -2.171 7.125 -12.954 1.00 88.44 89 PHE A C 1
ATOM 675 O O . PHE A 1 89 ? -2.926 7.677 -12.150 1.00 88.44 89 PHE A O 1
ATOM 682 N N . THR A 1 90 ? -1.258 7.781 -13.661 1.00 82.25 90 THR A N 1
ATOM 683 C CA . THR A 1 90 ? -1.091 9.228 -13.600 1.00 82.25 90 THR A CA 1
ATOM 684 C C . THR A 1 90 ? -0.964 9.809 -15.001 1.00 82.25 90 THR A C 1
ATOM 686 O O . THR A 1 90 ? -0.319 9.227 -15.868 1.00 82.25 90 THR A O 1
ATOM 689 N N . ILE A 1 91 ? -1.589 10.964 -15.233 1.00 79.44 91 ILE A N 1
ATOM 690 C CA . ILE A 1 91 ? -1.496 11.704 -16.499 1.00 79.44 91 ILE A CA 1
ATOM 691 C C . ILE A 1 91 ?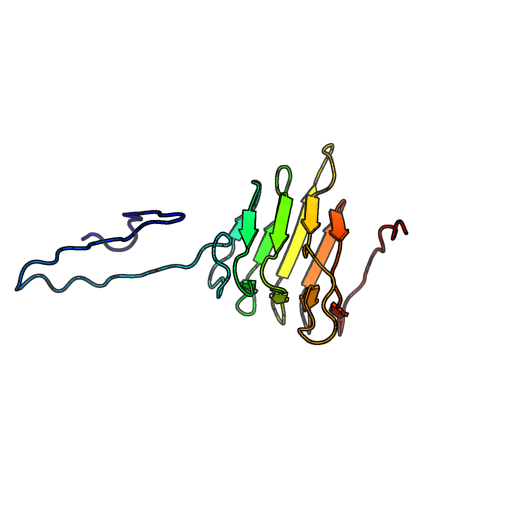 -0.855 13.056 -16.207 1.00 79.44 91 ILE A C 1
ATOM 693 O O . ILE A 1 91 ? -1.319 13.772 -15.317 1.00 79.44 91 ILE A O 1
ATOM 697 N N . ASN A 1 92 ? 0.173 13.417 -16.983 1.00 77.06 92 ASN A N 1
ATOM 698 C CA . ASN A 1 92 ? 0.815 14.739 -16.979 1.00 77.06 92 ASN A CA 1
ATOM 699 C C . ASN A 1 92 ? 1.304 15.223 -15.595 1.00 77.06 92 ASN A C 1
ATOM 701 O O . ASN A 1 92 ? 1.461 16.423 -15.378 1.00 77.06 92 ASN A O 1
ATOM 705 N N . SER A 1 93 ? 1.557 14.306 -14.658 1.00 73.19 93 SER A N 1
ATOM 706 C CA . SER A 1 93 ? 2.126 14.594 -13.340 1.00 73.19 93 SER A CA 1
ATOM 707 C C . SER A 1 93 ? 3.400 13.788 -13.103 1.00 73.19 93 SER A C 1
ATOM 709 O O . SER A 1 93 ? 3.693 12.827 -13.818 1.00 73.19 93 SER A O 1
ATOM 711 N N . GLY A 1 94 ? 4.150 14.156 -12.059 1.00 79.69 94 GLY A N 1
ATOM 712 C CA . GLY A 1 94 ? 5.225 13.305 -11.552 1.00 79.69 94 GLY A CA 1
ATOM 713 C C . GLY A 1 94 ? 4.713 11.899 -11.189 1.00 79.69 94 GLY A C 1
ATOM 714 O O . GLY A 1 94 ? 3.512 11.740 -10.936 1.00 79.69 94 GLY A O 1
ATOM 715 N N . PRO A 1 95 ? 5.602 10.890 -11.182 1.00 86.38 95 PRO A N 1
ATOM 716 C CA . PRO A 1 95 ? 5.225 9.515 -10.887 1.00 86.38 95 PRO A CA 1
ATOM 717 C C . PRO A 1 95 ? 4.713 9.366 -9.453 1.00 86.38 95 PRO A C 1
ATOM 719 O O . PRO A 1 95 ? 5.221 10.023 -8.542 1.00 86.38 95 PRO A O 1
ATOM 722 N N . VAL A 1 96 ? 3.772 8.442 -9.247 1.00 90.00 96 VAL A N 1
ATOM 723 C CA . VAL A 1 96 ? 3.405 7.958 -7.902 1.00 90.00 96 VAL A CA 1
ATOM 724 C C . VAL A 1 96 ? 4.601 7.260 -7.272 1.00 90.00 96 VAL A C 1
ATOM 726 O O . VAL A 1 96 ? 5.302 6.513 -7.956 1.00 90.00 96 VAL A O 1
ATOM 729 N N . LYS A 1 97 ? 4.822 7.437 -5.968 1.00 91.69 97 LYS A N 1
ATOM 730 C CA . LYS A 1 97 ? 5.890 6.726 -5.252 1.00 91.69 97 LYS A CA 1
ATOM 731 C C . LYS A 1 97 ? 5.323 5.693 -4.291 1.00 91.69 97 LYS A C 1
ATOM 733 O O . LYS A 1 97 ? 4.498 6.012 -3.442 1.00 91.69 97 LYS A O 1
ATOM 738 N N . LEU A 1 98 ? 5.822 4.468 -4.398 1.00 93.69 98 LEU A N 1
ATOM 739 C CA . LEU A 1 98 ? 5.646 3.394 -3.426 1.00 93.69 98 LEU A CA 1
ATOM 740 C C . LEU A 1 98 ? 7.013 3.117 -2.793 1.00 93.69 98 LEU A C 1
ATOM 742 O O . LEU A 1 98 ? 7.850 2.436 -3.383 1.00 93.69 98 LEU A O 1
ATOM 746 N N . ASP A 1 99 ? 7.265 3.678 -1.615 1.00 94.88 99 ASP A N 1
ATOM 747 C CA . ASP A 1 99 ? 8.546 3.558 -0.916 1.00 94.88 99 ASP A CA 1
ATOM 748 C C . ASP A 1 99 ? 8.420 2.632 0.294 1.00 94.88 99 ASP A C 1
ATOM 750 O O . ASP A 1 99 ? 7.748 2.959 1.270 1.00 94.88 99 ASP A O 1
ATOM 754 N N . PHE A 1 100 ? 9.099 1.487 0.255 1.00 94.19 100 PHE A N 1
ATOM 755 C CA . PHE A 1 100 ? 9.135 0.536 1.366 1.00 94.19 100 PHE A CA 1
ATOM 756 C C . PHE A 1 100 ? 10.190 0.852 2.439 1.00 94.19 100 PHE A C 1
ATOM 758 O O . PHE A 1 100 ? 10.446 0.008 3.300 1.00 94.19 100 PHE A O 1
ATOM 765 N N . ILE A 1 101 ? 10.757 2.069 2.402 1.00 93.12 101 ILE A N 1
ATOM 766 C CA . ILE A 1 101 ? 11.692 2.724 3.340 1.00 93.12 101 ILE A CA 1
ATOM 767 C C . ILE A 1 101 ? 13.043 2.024 3.489 1.00 93.12 101 ILE A C 1
ATOM 769 O O . ILE A 1 101 ? 14.084 2.669 3.423 1.00 93.12 101 ILE A O 1
ATOM 773 N N . SER A 1 102 ? 13.047 0.710 3.689 1.00 90.38 102 SER A N 1
ATOM 774 C CA . SER A 1 102 ? 14.237 -0.123 3.748 1.00 90.38 102 SER A CA 1
ATOM 775 C C . SER A 1 102 ? 13.929 -1.513 3.212 1.00 90.38 102 SER A C 1
ATOM 777 O O . SER A 1 102 ? 12.925 -2.127 3.574 1.00 90.38 102 SER A O 1
ATOM 779 N N . ARG A 1 103 ? 14.806 -2.033 2.353 1.00 89.94 103 ARG A N 1
ATOM 780 C CA . ARG A 1 103 ? 14.672 -3.383 1.807 1.00 89.94 103 ARG A CA 1
ATOM 781 C C . ARG A 1 103 ? 14.898 -4.424 2.902 1.00 89.94 103 ARG A C 1
ATOM 783 O O . ARG A 1 103 ? 15.970 -4.473 3.495 1.00 89.94 103 ARG A O 1
ATOM 790 N N . ASN A 1 104 ? 13.920 -5.304 3.114 1.00 91.06 104 ASN A N 1
ATOM 791 C CA . ASN A 1 104 ? 13.977 -6.357 4.127 1.00 91.06 104 ASN A CA 1
ATOM 792 C C . ASN A 1 104 ? 13.572 -7.720 3.546 1.00 91.06 104 ASN A C 1
ATOM 794 O O . ASN A 1 104 ? 12.394 -8.078 3.524 1.00 91.06 104 ASN A O 1
ATOM 798 N N . TRP A 1 105 ? 14.571 -8.494 3.114 1.00 86.75 105 TRP A N 1
ATOM 799 C CA . TRP A 1 105 ? 14.390 -9.832 2.540 1.00 86.75 105 TRP A CA 1
ATOM 800 C C . TRP A 1 105 ? 13.760 -10.835 3.511 1.00 86.75 105 TRP A C 1
ATOM 802 O O . TRP A 1 105 ? 12.958 -11.662 3.087 1.00 86.75 105 TRP A O 1
ATOM 812 N N . THR A 1 106 ? 14.077 -10.738 4.805 1.00 90.31 106 THR A N 1
ATOM 813 C CA . THR A 1 106 ? 13.544 -11.635 5.841 1.00 90.31 106 THR A CA 1
ATOM 814 C C . THR A 1 106 ? 12.046 -11.420 6.047 1.00 90.31 106 THR A C 1
ATOM 816 O O . THR A 1 106 ? 11.287 -12.381 6.139 1.00 90.31 106 THR A O 1
ATOM 819 N N . ALA A 1 107 ? 11.599 -10.162 6.084 1.00 87.31 107 ALA A N 1
ATOM 820 C CA . ALA A 1 107 ? 10.179 -9.832 6.199 1.00 87.31 107 ALA A CA 1
ATOM 821 C C . ALA A 1 107 ? 9.426 -9.986 4.865 1.00 87.31 107 ALA A C 1
ATOM 823 O O . ALA A 1 107 ? 8.213 -10.220 4.861 1.00 87.31 107 ALA A O 1
ATOM 824 N N . GLY A 1 108 ? 10.126 -9.861 3.734 1.00 88.44 108 GLY A N 1
ATOM 825 C CA . GLY A 1 108 ? 9.553 -9.936 2.391 1.00 88.44 108 GLY A CA 1
ATOM 826 C C . GLY A 1 108 ? 8.687 -8.724 2.040 1.00 88.44 108 GLY A C 1
ATOM 827 O O . GLY A 1 108 ? 7.629 -8.898 1.434 1.00 88.44 108 GLY A O 1
ATOM 828 N N . ASN A 1 109 ? 9.084 -7.525 2.479 1.00 91.38 109 ASN A N 1
ATOM 829 C CA . ASN A 1 109 ? 8.381 -6.272 2.192 1.00 91.38 109 ASN A CA 1
ATOM 830 C C . ASN A 1 109 ? 8.346 -5.952 0.688 1.00 91.38 109 ASN A C 1
ATOM 832 O O . ASN A 1 109 ? 9.274 -6.272 -0.054 1.00 91.38 109 ASN A O 1
ATOM 836 N N . GLY A 1 110 ? 7.290 -5.295 0.225 1.00 92.19 110 GLY A N 1
ATOM 837 C CA . GLY A 1 110 ? 7.086 -5.038 -1.198 1.00 92.19 110 GLY A CA 1
ATOM 838 C C . GLY A 1 110 ? 5.649 -5.297 -1.632 1.00 92.19 110 GLY A C 1
ATOM 839 O O . GLY A 1 110 ? 4.729 -5.258 -0.812 1.00 92.19 110 GLY A O 1
ATOM 840 N N . ILE A 1 111 ? 5.464 -5.571 -2.923 1.00 93.69 111 ILE A N 1
ATOM 841 C CA . ILE A 1 111 ? 4.148 -5.822 -3.520 1.00 93.69 111 ILE A CA 1
ATOM 842 C C . ILE A 1 111 ? 3.970 -7.327 -3.738 1.00 93.69 111 ILE A C 1
ATOM 844 O O . ILE A 1 111 ? 4.804 -7.991 -4.365 1.00 93.69 111 ILE A O 1
ATOM 848 N N . VAL A 1 112 ? 2.864 -7.861 -3.226 1.00 92.75 112 VAL A N 1
ATOM 849 C CA . VAL A 1 112 ? 2.439 -9.253 -3.390 1.00 92.75 112 VAL A CA 1
ATOM 850 C C . VAL A 1 112 ? 1.186 -9.263 -4.262 1.00 92.75 112 VAL A C 1
ATOM 852 O O . VAL A 1 112 ? 0.190 -8.653 -3.897 1.00 92.75 112 VAL A O 1
ATOM 855 N N . ALA A 1 113 ? 1.244 -9.914 -5.426 1.00 90.75 113 ALA A N 1
ATOM 856 C CA . ALA A 1 113 ? 0.205 -9.811 -6.456 1.00 90.75 113 ALA A CA 1
ATOM 857 C C . ALA A 1 113 ? -0.156 -11.176 -7.079 1.00 90.75 113 ALA A C 1
ATOM 859 O O . ALA A 1 113 ? -0.266 -11.315 -8.298 1.00 90.75 113 ALA A O 1
ATOM 860 N N . GLY A 1 114 ? -0.305 -12.218 -6.256 1.00 87.62 114 GLY A N 1
ATOM 861 C CA . GLY A 1 114 ? -0.702 -13.548 -6.736 1.00 87.62 114 GLY A CA 1
ATOM 862 C C . GLY A 1 114 ? -2.147 -13.552 -7.245 1.00 87.62 114 GLY A C 1
ATOM 863 O O . GLY A 1 114 ? -3.051 -13.181 -6.500 1.00 87.62 114 GLY A O 1
ATOM 864 N N . GLY A 1 115 ? -2.378 -13.939 -8.505 1.00 85.38 115 GLY A N 1
ATOM 865 C CA . GLY A 1 115 ? -3.719 -13.959 -9.114 1.00 85.38 115 GLY A CA 1
ATOM 866 C C . GLY A 1 115 ? -4.404 -12.587 -9.204 1.00 85.38 115 GLY A C 1
ATOM 867 O O . GLY A 1 115 ? -5.628 -12.518 -9.259 1.00 85.38 115 GLY A O 1
ATOM 868 N N . ALA A 1 116 ? -3.633 -11.500 -9.147 1.00 89.19 116 ALA A N 1
ATOM 869 C CA . ALA A 1 116 ? -4.131 -10.129 -9.135 1.00 89.19 116 ALA A CA 1
ATOM 870 C C . ALA A 1 116 ? -4.134 -9.505 -10.537 1.00 89.19 116 ALA A C 1
ATOM 872 O O . ALA A 1 116 ? -3.254 -9.801 -11.346 1.00 89.19 116 ALA A O 1
ATOM 873 N N . ASN A 1 117 ? -5.042 -8.559 -10.791 1.00 90.00 117 ASN A N 1
ATOM 874 C CA . ASN A 1 117 ? -4.949 -7.687 -11.964 1.00 90.00 117 ASN A CA 1
ATOM 875 C C . ASN A 1 117 ? -4.176 -6.422 -11.585 1.00 90.00 117 ASN A C 1
ATOM 877 O O . ASN A 1 117 ? -4.672 -5.586 -10.829 1.00 90.00 117 ASN A O 1
ATOM 881 N N . VAL A 1 118 ? -2.957 -6.278 -12.099 1.00 91.12 118 VAL A N 1
ATOM 882 C CA . VAL A 1 118 ? -2.086 -5.138 -11.793 1.00 91.12 118 VAL A CA 1
ATOM 883 C C . VAL A 1 118 ? -1.849 -4.320 -13.055 1.00 91.12 118 VAL A C 1
ATOM 885 O O . VAL A 1 118 ? -1.325 -4.832 -14.038 1.00 91.12 118 VAL A O 1
ATOM 888 N N . SER A 1 119 ? -2.210 -3.042 -13.004 1.00 91.00 119 SER A N 1
ATOM 889 C CA . SER A 1 119 ? -1.916 -2.039 -14.026 1.00 91.00 119 SER A CA 1
ATOM 890 C C . SER A 1 119 ? -1.116 -0.922 -13.370 1.00 91.00 119 SER A C 1
ATOM 892 O O . SER A 1 119 ? -1.594 -0.305 -12.421 1.00 91.00 119 SER A O 1
ATOM 894 N N . ILE A 1 120 ? 0.115 -0.686 -13.823 1.00 89.25 120 ILE A N 1
ATOM 895 C CA . ILE A 1 120 ? 0.990 0.354 -13.273 1.00 89.25 120 ILE A CA 1
ATOM 896 C C . ILE A 1 120 ? 1.503 1.213 -14.421 1.00 89.25 120 ILE A C 1
ATOM 898 O O . ILE A 1 120 ? 2.254 0.750 -15.272 1.00 89.25 120 ILE A O 1
ATOM 902 N N . ASN A 1 121 ? 1.123 2.483 -14.406 1.00 87.75 121 ASN A N 1
ATOM 903 C CA . ASN A 1 121 ? 1.573 3.503 -15.331 1.00 87.75 121 ASN A CA 1
ATOM 904 C C . ASN A 1 121 ? 2.151 4.684 -14.538 1.00 87.75 121 ASN A C 1
ATOM 906 O O . ASN A 1 121 ? 1.471 5.271 -13.692 1.00 87.75 121 ASN A O 1
ATOM 910 N N . ASN A 1 122 ? 3.416 5.013 -14.825 1.00 88.00 122 ASN A N 1
ATOM 911 C CA . ASN A 1 122 ? 4.150 6.137 -14.239 1.00 88.00 122 ASN A CA 1
ATOM 912 C C . ASN A 1 122 ? 4.212 6.090 -12.694 1.00 88.00 122 ASN A C 1
ATOM 914 O O . ASN A 1 122 ? 3.664 6.937 -11.985 1.00 88.00 122 ASN A O 1
ATOM 918 N N . ALA A 1 123 ? 4.910 5.074 -12.177 1.00 88.75 123 ALA A N 1
ATOM 919 C CA . ALA A 1 123 ? 5.183 4.899 -10.753 1.00 88.75 123 ALA A CA 1
ATOM 920 C C . ALA A 1 123 ? 6.664 4.583 -10.493 1.00 88.75 123 ALA A C 1
ATOM 922 O O . ALA A 1 123 ? 7.324 3.936 -11.304 1.00 88.75 123 ALA A O 1
ATOM 923 N N . ILE A 1 124 ? 7.165 5.002 -9.332 1.00 88.94 124 ILE A N 1
ATOM 924 C CA . ILE A 1 124 ? 8.465 4.619 -8.781 1.00 88.94 124 ILE A CA 1
ATOM 925 C C . ILE A 1 124 ? 8.211 3.699 -7.589 1.00 88.94 124 ILE A C 1
ATOM 927 O O . ILE A 1 124 ? 7.555 4.093 -6.625 1.00 88.94 124 ILE A O 1
ATOM 931 N N . ILE A 1 125 ? 8.760 2.488 -7.641 1.00 90.88 125 ILE A N 1
ATOM 932 C CA . ILE A 1 125 ? 8.708 1.522 -6.541 1.00 90.88 125 ILE A CA 1
ATOM 933 C C . ILE A 1 125 ? 10.119 1.366 -5.980 1.00 90.88 125 ILE A C 1
ATOM 935 O O . ILE A 1 125 ? 11.018 0.903 -6.678 1.00 90.88 125 ILE A O 1
ATOM 939 N N . SER A 1 126 ? 10.305 1.728 -4.714 1.00 91.31 126 SER A N 1
ATOM 940 C CA . SER A 1 126 ? 11.615 1.762 -4.060 1.00 91.31 126 SER A CA 1
ATOM 941 C C . SER A 1 126 ? 11.648 0.863 -2.834 1.00 91.31 126 SER A C 1
ATOM 943 O O . SER A 1 126 ? 10.646 0.689 -2.145 1.00 91.31 126 SER A O 1
ATOM 945 N N . ASN A 1 127 ? 12.825 0.313 -2.528 1.00 91.38 127 ASN A N 1
ATOM 946 C CA . ASN A 1 127 ? 13.101 -0.416 -1.284 1.00 91.38 127 ASN A CA 1
ATOM 947 C C . ASN A 1 127 ? 12.242 -1.669 -1.026 1.00 91.38 127 ASN A C 1
ATOM 949 O O . ASN A 1 127 ? 12.304 -2.237 0.061 1.00 91.38 127 ASN A O 1
ATOM 953 N N . GLY A 1 128 ? 11.481 -2.155 -2.009 1.00 87.31 128 GLY A N 1
ATOM 954 C CA . GLY A 1 128 ? 10.856 -3.475 -1.938 1.00 87.31 128 GLY A CA 1
ATOM 955 C C . GLY A 1 128 ? 11.919 -4.578 -1.996 1.00 87.31 128 GLY A C 1
ATOM 956 O O . GLY A 1 128 ? 12.882 -4.486 -2.764 1.00 87.31 128 GLY A O 1
ATOM 957 N N . SER A 1 129 ? 11.762 -5.619 -1.179 1.00 86.88 129 SER A N 1
ATOM 958 C CA . SER A 1 129 ? 12.501 -6.884 -1.317 1.00 86.88 129 SER A CA 1
ATOM 959 C C . SER A 1 129 ? 11.760 -7.885 -2.201 1.00 86.88 129 SER A C 1
ATOM 961 O O . SER A 1 129 ? 12.368 -8.804 -2.738 1.00 86.88 129 SER A O 1
ATOM 963 N N . ARG A 1 130 ? 10.451 -7.705 -2.398 1.00 75.88 130 ARG A N 1
ATOM 964 C CA . ARG A 1 130 ? 9.642 -8.582 -3.242 1.00 75.88 130 ARG A CA 1
ATOM 965 C C . ARG A 1 130 ? 8.770 -7.785 -4.203 1.00 75.88 130 ARG A C 1
ATOM 967 O O . ARG A 1 130 ? 7.993 -6.926 -3.798 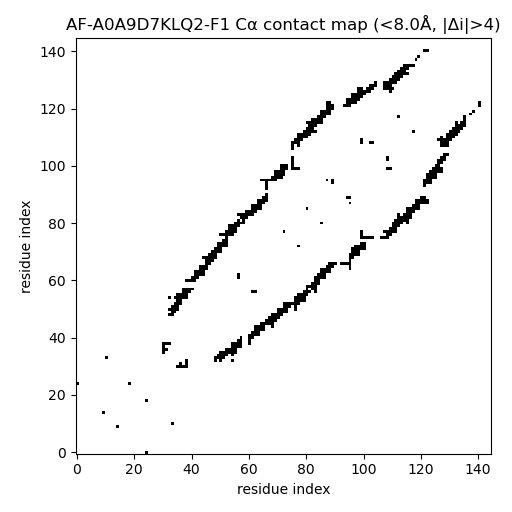1.00 75.88 130 ARG A O 1
ATOM 974 N N . PHE A 1 131 ? 8.862 -8.149 -5.474 1.00 70.62 131 PHE A N 1
ATOM 975 C CA . PHE A 1 131 ? 7.831 -7.898 -6.470 1.00 70.62 131 PHE A CA 1
ATOM 976 C C . PHE A 1 131 ? 7.553 -9.243 -7.145 1.00 70.62 131 PHE A C 1
ATOM 978 O O . PHE A 1 131 ? 8.356 -9.712 -7.948 1.00 70.62 131 PHE A O 1
ATOM 985 N N . ARG A 1 132 ? 6.491 -9.941 -6.720 1.00 57.53 132 ARG A N 1
ATOM 986 C CA . ARG A 1 132 ? 6.142 -11.278 -7.239 1.00 57.53 132 ARG A CA 1
ATOM 987 C C . ARG A 1 132 ? 4.735 -11.241 -7.825 1.00 57.53 132 ARG A C 1
ATOM 989 O O . ARG A 1 132 ? 3.768 -11.090 -7.078 1.00 57.53 132 ARG A O 1
ATOM 996 N N . MET A 1 133 ? 4.653 -11.418 -9.141 1.00 56.03 133 MET A N 1
ATOM 997 C CA . MET A 1 133 ? 3.420 -11.631 -9.898 1.00 56.03 133 MET A CA 1
ATOM 998 C C . MET A 1 133 ? 3.426 -13.076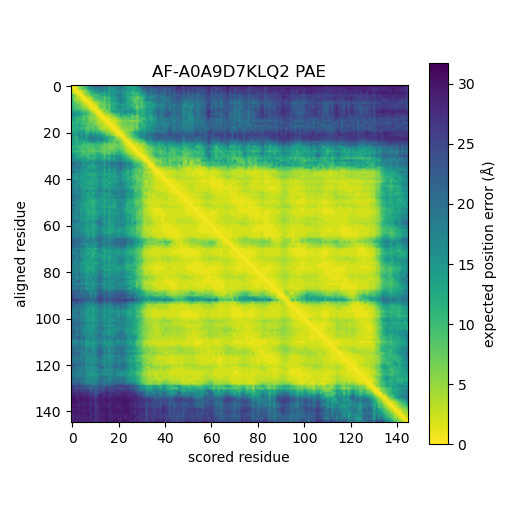 -10.401 1.00 56.03 133 MET A C 1
ATOM 1000 O O . MET A 1 133 ? 4.386 -13.489 -11.046 1.00 56.03 133 MET A O 1
ATOM 1004 N N . GLU A 1 134 ? 2.404 -13.863 -10.058 1.00 44.88 134 GLU A N 1
ATOM 1005 C CA . GLU A 1 134 ? 2.332 -15.285 -10.453 1.00 44.88 134 GLU A CA 1
ATOM 1006 C C . GLU A 1 134 ? 1.563 -15.505 -11.768 1.00 44.88 134 GLU A C 1
ATOM 1008 O O . GLU A 1 134 ? 1.661 -16.575 -12.358 1.00 44.88 134 GLU A O 1
ATOM 1013 N N . SER A 1 135 ? 0.869 -14.477 -12.277 1.00 40.06 135 SER A N 1
ATOM 1014 C CA . SER A 1 135 ? 0.240 -14.461 -13.606 1.00 40.06 135 SER A CA 1
ATOM 1015 C C . SER A 1 135 ? -0.179 -13.030 -13.992 1.00 40.06 135 SER A C 1
ATOM 1017 O O . SER A 1 135 ? -0.983 -12.436 -13.278 1.00 40.06 135 SER A O 1
ATOM 1019 N N . GLY A 1 136 ? 0.339 -12.469 -15.095 1.00 41.62 136 GLY A N 1
ATOM 1020 C CA . GLY A 1 136 ? -0.057 -11.146 -15.616 1.00 41.62 136 GLY A CA 1
ATOM 1021 C C . GLY A 1 136 ? 1.037 -10.443 -16.438 1.00 41.62 136 GLY A C 1
ATOM 1022 O O . GLY A 1 136 ? 2.223 -10.652 -16.196 1.00 41.62 136 GLY A O 1
ATOM 1023 N N . PHE A 1 137 ? 0.636 -9.635 -17.428 1.00 36.19 137 PHE A N 1
ATOM 1024 C CA . PHE A 1 137 ? 1.525 -8.840 -18.292 1.00 36.19 137 PHE A CA 1
ATOM 1025 C C . PHE A 1 137 ? 2.117 -7.656 -17.507 1.00 36.19 137 PHE A C 1
ATOM 1027 O O . PHE A 1 137 ? 1.385 -6.959 -16.808 1.00 36.19 137 PHE A O 1
ATOM 1034 N N . VAL A 1 138 ? 3.429 -7.428 -17.620 1.00 46.97 138 VAL A N 1
ATOM 1035 C CA . VAL A 1 138 ? 4.137 -6.314 -16.968 1.00 46.97 138 VAL A CA 1
ATOM 1036 C C . VAL A 1 138 ? 4.795 -5.458 -18.040 1.00 46.97 138 VAL A C 1
ATOM 1038 O O . VAL A 1 138 ? 5.697 -5.923 -18.734 1.00 46.97 138 VAL A O 1
ATOM 1041 N N . GLU A 1 139 ? 4.390 -4.194 -18.137 1.00 40.44 139 GLU A N 1
ATOM 1042 C CA . GLU A 1 139 ? 5.191 -3.173 -18.808 1.00 40.44 139 GLU A CA 1
ATOM 1043 C C . GLU A 1 139 ? 6.188 -2.609 -17.781 1.00 40.44 139 GLU A C 1
ATOM 1045 O O . GLU A 1 139 ? 5.823 -1.987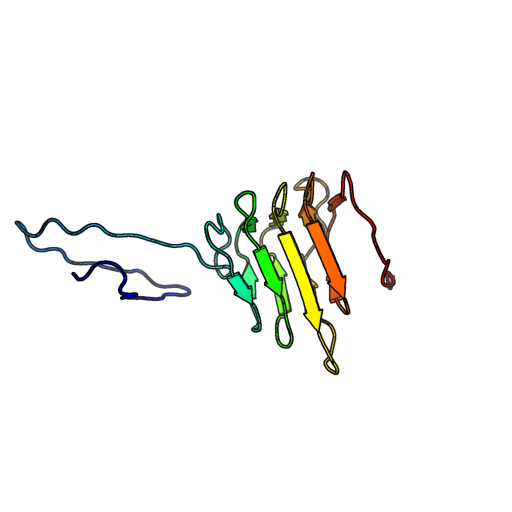 -16.784 1.00 40.44 139 GLU A O 1
ATOM 1050 N N . TYR A 1 140 ? 7.463 -2.947 -17.961 1.00 41.16 140 TYR A N 1
ATOM 1051 C CA . TYR A 1 140 ? 8.540 -2.667 -17.014 1.00 41.16 140 TYR A CA 1
ATOM 1052 C C . TYR A 1 140 ? 8.988 -1.200 -17.095 1.00 41.16 140 TYR A C 1
ATOM 1054 O O . TYR A 1 140 ? 9.484 -0.767 -18.134 1.00 41.16 140 TYR A O 1
ATOM 1062 N N . ILE A 1 141 ? 8.908 -0.446 -15.989 1.00 41.69 141 ILE A N 1
ATOM 1063 C CA . ILE A 1 141 ? 9.508 0.895 -15.880 1.00 41.69 141 ILE A CA 1
ATOM 1064 C C . ILE A 1 141 ? 10.746 0.836 -14.969 1.00 41.69 141 ILE A C 1
ATOM 1066 O O . ILE A 1 141 ? 10.669 0.578 -13.772 1.00 41.69 141 ILE A O 1
ATOM 1070 N N . LYS A 1 142 ? 11.894 1.037 -15.626 1.00 36.91 142 LYS A N 1
ATOM 1071 C CA . LYS A 1 142 ? 13.274 1.321 -15.186 1.00 36.91 142 LYS A CA 1
ATOM 1072 C C . LYS A 1 142 ? 13.598 1.246 -13.677 1.00 36.91 142 LYS A C 1
ATOM 1074 O O . LYS A 1 142 ? 13.202 2.101 -12.891 1.00 36.91 142 LYS A O 1
ATOM 1079 N N . HIS A 1 143 ? 14.479 0.306 -13.318 1.00 39.09 143 HIS A N 1
ATOM 1080 C CA . HIS A 1 143 ? 15.260 0.364 -12.078 1.00 39.09 143 HIS A CA 1
ATOM 1081 C C . HIS A 1 143 ? 16.391 1.388 -12.252 1.00 39.09 143 HIS A C 1
ATOM 1083 O O . HIS A 1 143 ? 17.220 1.228 -13.147 1.00 39.09 143 HIS A O 1
ATOM 1089 N N . ASN A 1 144 ? 16.436 2.426 -11.417 1.00 34.12 144 ASN A N 1
ATOM 1090 C CA . ASN A 1 144 ? 17.646 3.233 -11.255 1.00 34.12 144 ASN A CA 1
ATOM 1091 C C . ASN A 1 144 ? 18.401 2.684 -10.037 1.00 34.12 144 ASN A C 1
ATOM 1093 O O . ASN A 1 144 ? 17.829 2.614 -8.948 1.00 34.12 144 ASN A O 1
ATOM 1097 N N . TYR A 1 145 ? 19.629 2.223 -10.284 1.00 38.62 145 TYR A N 1
ATOM 1098 C CA . TYR A 1 145 ? 20.601 1.798 -9.275 1.00 38.62 145 TYR A CA 1
ATOM 1099 C C . TYR A 1 145 ? 21.162 2.996 -8.511 1.00 38.62 145 TYR A C 1
ATOM 1101 O O . TYR A 1 145 ? 21.282 4.075 -9.138 1.00 38.62 145 TYR A O 1
#